Protein AF-A0A0R3CLY3-F1 (afdb_monomer)

Structure (mmCIF, N/CA/C/O backbone):
data_AF-A0A0R3CLY3-F1
#
_entry.id   AF-A0A0R3CLY3-F1
#
loop_
_atom_site.group_PDB
_atom_site.id
_atom_site.type_symbol
_atom_site.label_atom_id
_atom_site.label_alt_id
_atom_site.label_comp_id
_atom_site.label_asym_id
_atom_site.label_entity_id
_atom_site.label_seq_id
_atom_site.pdbx_PDB_ins_code
_atom_site.Cartn_x
_atom_site.Cartn_y
_atom_site.Cartn_z
_atom_site.occupancy
_atom_site.B_iso_or_equiv
_atom_site.auth_seq_id
_atom_site.auth_comp_id
_atom_site.auth_asym_id
_atom_site.auth_atom_id
_atom_site.pdbx_PDB_model_num
ATOM 1 N N . MET A 1 1 ? 16.345 12.827 -12.547 1.00 44.88 1 MET A N 1
ATOM 2 C CA . MET A 1 1 ? 16.648 12.884 -11.103 1.00 44.88 1 MET A CA 1
ATOM 3 C C . MET A 1 1 ? 15.912 11.712 -10.481 1.00 44.88 1 MET A C 1
ATOM 5 O O . MET A 1 1 ? 14.700 11.655 -10.628 1.00 44.88 1 MET A O 1
ATOM 9 N N . GLY A 1 2 ? 16.628 10.719 -9.963 1.00 78.69 2 GLY A N 1
ATOM 10 C CA . GLY A 1 2 ? 16.052 9.437 -9.547 1.00 78.69 2 GLY A CA 1
ATOM 11 C C . GLY A 1 2 ? 17.064 8.303 -9.693 1.00 78.69 2 GLY A C 1
ATOM 12 O O . GLY A 1 2 ? 18.137 8.518 -10.253 1.00 78.69 2 GLY A O 1
ATOM 13 N N . VAL A 1 3 ? 16.707 7.126 -9.181 1.00 88.50 3 VAL A N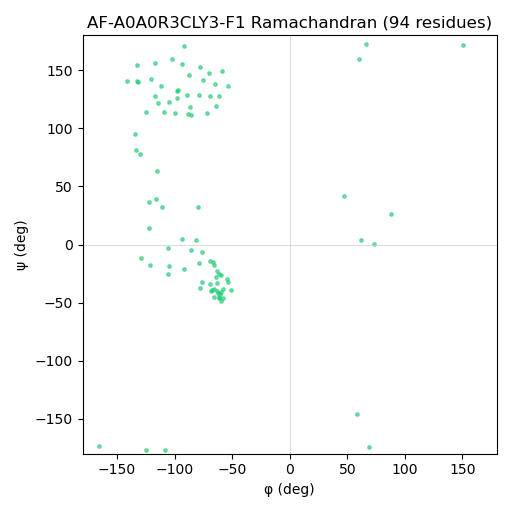 1
ATOM 14 C CA . VAL A 1 3 ? 17.528 5.909 -9.239 1.00 88.50 3 VAL A CA 1
ATOM 15 C C . VAL A 1 3 ? 17.763 5.497 -10.698 1.00 88.50 3 VAL A C 1
ATOM 17 O O . VAL A 1 3 ? 16.814 5.378 -11.474 1.00 88.50 3 VAL A O 1
ATOM 20 N N . THR A 1 4 ? 19.023 5.285 -11.066 1.00 93.50 4 THR A N 1
ATOM 21 C CA . THR A 1 4 ? 19.461 4.856 -12.400 1.00 93.50 4 THR A CA 1
ATOM 22 C C . THR A 1 4 ? 19.572 3.333 -12.504 1.00 93.50 4 THR A C 1
ATOM 24 O O . THR A 1 4 ? 19.478 2.601 -11.515 1.00 93.50 4 THR A O 1
ATOM 27 N N . LYS A 1 5 ? 19.779 2.820 -13.722 1.00 93.25 5 LYS A N 1
ATOM 28 C CA . LYS A 1 5 ? 20.018 1.384 -13.926 1.00 93.25 5 LYS A CA 1
ATOM 29 C C . LYS A 1 5 ? 21.375 0.964 -13.368 1.00 93.25 5 LYS A C 1
ATOM 31 O O . LYS A 1 5 ? 21.496 -0.149 -12.862 1.00 93.25 5 LYS A O 1
ATOM 36 N N . GLU A 1 6 ? 22.358 1.851 -13.440 1.00 95.06 6 GLU A N 1
ATOM 37 C CA . GLU A 1 6 ? 23.687 1.689 -12.862 1.00 95.06 6 GLU A CA 1
ATOM 38 C C . GLU A 1 6 ? 23.592 1.543 -11.338 1.00 95.06 6 GLU A C 1
ATOM 40 O O . GLU A 1 6 ? 24.123 0.572 -10.797 1.00 95.06 6 GLU A O 1
ATOM 45 N N . ASP A 1 7 ? 22.802 2.398 -10.674 1.00 94.62 7 ASP A N 1
ATOM 46 C CA . ASP A 1 7 ? 22.545 2.291 -9.231 1.00 94.62 7 ASP A CA 1
ATOM 47 C C . ASP A 1 7 ? 21.942 0.918 -8.882 1.00 94.62 7 ASP A C 1
ATOM 49 O O . ASP A 1 7 ? 22.380 0.244 -7.952 1.00 94.62 7 ASP A O 1
ATOM 53 N N . ILE A 1 8 ? 20.951 0.451 -9.649 1.00 94.56 8 ILE A N 1
ATOM 54 C CA . ILE A 1 8 ? 20.307 -0.853 -9.415 1.00 94.56 8 ILE A CA 1
ATOM 55 C C . ILE A 1 8 ? 21.291 -2.006 -9.643 1.00 94.56 8 ILE A C 1
ATOM 57 O O . ILE A 1 8 ? 21.255 -3.000 -8.913 1.00 94.56 8 ILE A O 1
ATOM 61 N N . ALA A 1 9 ? 22.166 -1.896 -10.645 1.00 93.69 9 ALA A N 1
ATOM 62 C CA . ALA A 1 9 ? 23.155 -2.918 -10.959 1.00 93.69 9 ALA A CA 1
ATOM 63 C C . ALA A 1 9 ? 24.193 -3.065 -9.836 1.00 93.69 9 ALA A C 1
ATOM 65 O O . ALA A 1 9 ? 24.463 -4.189 -9.407 1.00 93.69 9 ALA A O 1
ATOM 66 N N . GLU A 1 10 ? 24.711 -1.947 -9.322 1.00 94.81 10 GLU A N 1
ATOM 67 C CA . GLU A 1 10 ? 25.662 -1.909 -8.204 1.00 94.81 10 GLU A CA 1
ATOM 68 C C . GLU A 1 10 ? 25.067 -2.530 -6.926 1.00 94.81 10 GLU A C 1
ATOM 70 O O . GLU A 1 10 ? 25.685 -3.353 -6.241 1.00 94.81 10 GLU A O 1
ATOM 75 N N . HIS A 1 11 ? 23.803 -2.215 -6.643 1.00 94.31 11 HIS A N 1
ATOM 76 C CA . HIS A 1 11 ? 23.120 -2.598 -5.407 1.00 94.31 11 HIS A CA 1
ATOM 77 C C . HIS A 1 11 ? 22.324 -3.911 -5.514 1.00 94.31 11 HIS A C 1
ATOM 79 O O . HIS A 1 11 ? 21.659 -4.338 -4.563 1.00 94.31 11 HIS A O 1
ATOM 85 N N . LYS A 1 12 ? 22.415 -4.613 -6.652 1.00 89.69 12 LYS A N 1
ATOM 86 C CA . LYS A 1 12 ? 21.652 -5.840 -6.937 1.00 89.69 12 LYS A CA 1
ATOM 87 C C . LYS A 1 12 ? 21.827 -6.927 -5.872 1.00 89.69 12 LYS A C 1
ATOM 89 O O . LYS A 1 12 ? 20.909 -7.716 -5.641 1.00 89.69 12 LYS A O 1
ATOM 94 N N . HIS A 1 13 ? 22.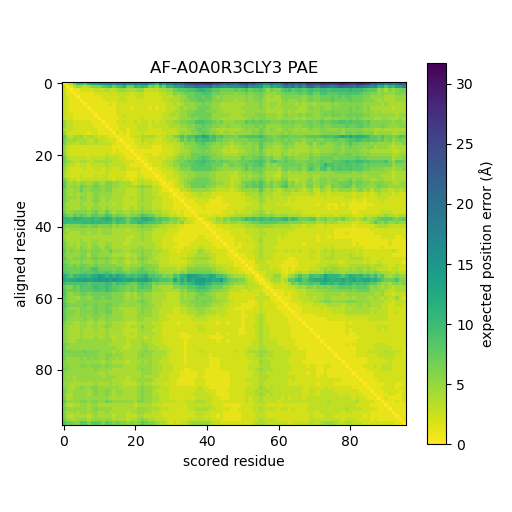991 -6.955 -5.226 1.00 91.81 13 HIS A N 1
ATOM 95 C CA . HIS A 1 13 ? 23.353 -7.952 -4.225 1.00 91.81 13 HIS A CA 1
ATOM 96 C C 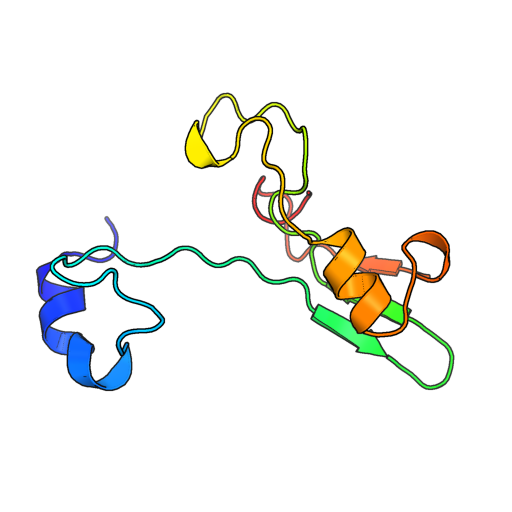. HIS A 1 13 ? 22.453 -7.931 -2.976 1.00 91.81 13 HIS A C 1
ATOM 98 O O . HIS A 1 13 ? 22.173 -9.001 -2.440 1.00 91.81 13 HIS A O 1
ATOM 104 N N . TRP A 1 14 ? 21.947 -6.767 -2.543 1.00 93.69 14 TRP A N 1
ATOM 105 C CA . TRP A 1 14 ? 21.013 -6.667 -1.408 1.00 93.69 14 TRP A CA 1
ATOM 106 C C . TRP A 1 14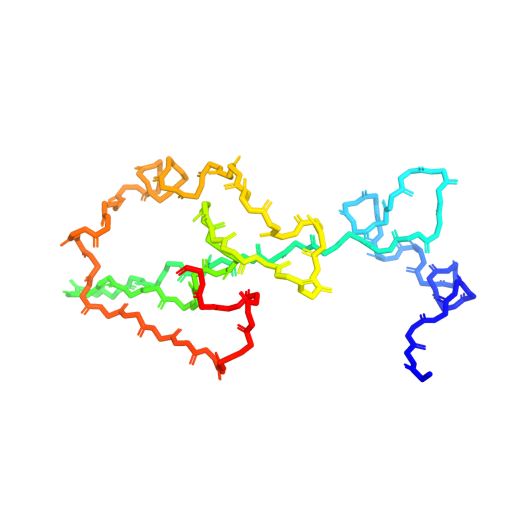 ? 19.568 -6.376 -1.830 1.00 93.69 14 TRP A C 1
ATOM 108 O O . TRP A 1 14 ? 18.645 -6.779 -1.123 1.00 93.69 14 TRP A O 1
ATOM 118 N N . LEU A 1 15 ? 19.340 -5.744 -2.991 1.00 92.75 15 LEU A N 1
ATOM 119 C CA . LEU A 1 15 ? 17.985 -5.530 -3.520 1.00 92.75 15 LEU A CA 1
ATOM 120 C C . LEU A 1 15 ? 17.260 -6.863 -3.755 1.00 92.75 15 LEU A C 1
ATOM 122 O O . LEU A 1 15 ? 16.077 -7.000 -3.437 1.00 92.75 15 LEU A O 1
ATOM 126 N N . GLY A 1 16 ? 17.972 -7.861 -4.284 1.00 88.56 16 GLY A N 1
ATOM 127 C CA . GLY A 1 16 ? 17.455 -9.211 -4.485 1.00 88.56 16 GLY A CA 1
ATOM 128 C C . GLY A 1 16 ? 16.319 -9.326 -5.516 1.00 88.56 16 GLY A C 1
ATOM 129 O O . GLY A 1 16 ? 15.760 -8.356 -6.028 1.00 88.56 16 GLY A O 1
ATOM 130 N N . HIS A 1 17 ? 15.935 -10.568 -5.819 1.00 87.94 17 HIS A N 1
ATOM 131 C CA . HIS A 1 17 ? 14.943 -10.900 -6.857 1.00 87.94 17 HIS A CA 1
ATOM 132 C C . HIS A 1 17 ? 13.508 -10.421 -6.552 1.00 87.94 17 HIS A C 1
ATOM 134 O O . HIS A 1 17 ? 12.634 -10.431 -7.423 1.00 87.94 17 HIS A O 1
ATOM 140 N N . ARG A 1 18 ? 13.231 -10.040 -5.298 1.00 88.38 18 ARG A N 1
ATOM 141 C CA . ARG A 1 18 ? 11.909 -9.560 -4.867 1.00 88.38 18 ARG A CA 1
ATOM 142 C C . ARG A 1 18 ? 11.631 -8.128 -5.314 1.00 88.38 18 ARG A C 1
ATOM 144 O O . ARG A 1 18 ? 10.473 -7.820 -5.618 1.00 88.38 18 ARG A O 1
ATOM 151 N N . ASN A 1 19 ? 12.684 -7.315 -5.385 1.00 91.69 19 ASN A N 1
ATOM 152 C CA . ASN A 1 19 ? 12.607 -5.880 -5.639 1.00 91.69 19 ASN A CA 1
ATOM 153 C C . ASN A 1 19 ? 13.035 -5.500 -7.061 1.00 91.69 19 ASN A C 1
ATOM 155 O O . ASN A 1 19 ? 12.651 -4.436 -7.524 1.00 91.69 19 ASN A O 1
ATOM 159 N N . VAL A 1 20 ? 13.763 -6.370 -7.773 1.00 93.19 20 VAL A N 1
ATOM 160 C CA . VAL A 1 20 ? 14.159 -6.158 -9.177 1.00 93.19 20 VAL A CA 1
ATOM 161 C C . VAL A 1 20 ? 13.447 -7.160 -10.086 1.00 93.19 20 VAL A C 1
ATOM 163 O O . VAL A 1 20 ? 13.329 -8.344 -9.761 1.00 93.19 20 VAL A O 1
ATOM 166 N N . GLU A 1 21 ? 12.935 -6.704 -11.226 1.00 90.19 21 GLU A N 1
ATOM 167 C CA . GLU A 1 21 ? 12.313 -7.577 -12.223 1.00 90.19 21 GLU A CA 1
ATOM 168 C C . GLU A 1 21 ? 13.336 -8.489 -12.931 1.00 90.19 21 GLU A C 1
ATOM 170 O O . GLU A 1 21 ? 14.353 -7.996 -13.426 1.00 90.19 21 GLU A O 1
ATOM 175 N N . PRO A 1 22 ? 13.107 -9.824 -12.970 1.00 88.81 22 PRO A N 1
ATOM 176 C CA . PRO A 1 22 ? 14.045 -10.770 -13.569 1.00 88.81 22 PRO A CA 1
ATOM 177 C C . PRO A 1 22 ? 14.416 -10.414 -15.009 1.00 88.81 22 PRO A C 1
ATOM 179 O O . PRO A 1 22 ? 13.556 -10.074 -15.810 1.00 88.81 22 PRO A O 1
ATOM 182 N N . GLY A 1 23 ? 15.705 -10.508 -15.339 1.00 89.06 23 GLY A N 1
ATOM 183 C CA . GLY A 1 23 ? 16.208 -10.177 -16.678 1.00 89.06 23 GLY A CA 1
ATOM 184 C C . GLY A 1 23 ? 16.244 -8.678 -16.995 1.00 89.06 23 GLY A C 1
ATOM 185 O O . GLY A 1 23 ? 16.678 -8.306 -18.080 1.00 89.06 23 GLY A O 1
ATOM 186 N N . THR A 1 24 ? 15.845 -7.817 -16.055 1.00 90.31 24 THR A N 1
ATOM 187 C CA . THR A 1 24 ? 15.843 -6.360 -16.223 1.00 90.31 24 THR A CA 1
ATOM 188 C C . THR A 1 24 ? 16.645 -5.667 -15.114 1.00 90.31 24 THR A C 1
ATOM 190 O O . THR A 1 24 ? 17.234 -6.312 -14.241 1.00 90.31 24 THR A O 1
ATOM 193 N N . LEU A 1 25 ? 16.646 -4.333 -15.155 1.00 91.75 25 LEU A N 1
ATOM 194 C CA . LEU A 1 25 ? 17.096 -3.449 -14.079 1.00 91.75 25 LEU A CA 1
ATOM 195 C C . LEU A 1 25 ? 15.958 -2.501 -13.669 1.00 91.75 25 LEU A C 1
ATOM 197 O O . LEU A 1 25 ? 16.194 -1.331 -13.400 1.00 91.75 25 LEU A O 1
ATOM 201 N N . ASN A 1 26 ? 14.718 -2.994 -13.675 1.00 90.06 26 ASN A N 1
ATOM 202 C CA . ASN A 1 26 ? 13.553 -2.236 -13.229 1.00 90.06 26 ASN A CA 1
ATOM 203 C C . ASN A 1 26 ? 13.220 -2.602 -11.778 1.00 90.06 26 ASN A C 1
ATOM 205 O O . ASN A 1 26 ? 13.164 -3.786 -11.426 1.00 90.06 26 ASN A O 1
ATOM 209 N N . LEU A 1 27 ? 12.980 -1.589 -10.943 1.00 90.69 27 LEU A N 1
ATOM 210 C CA . LEU A 1 27 ? 12.458 -1.787 -9.592 1.00 90.69 27 LEU A CA 1
ATOM 211 C C . LEU A 1 27 ? 10.967 -2.116 -9.641 1.00 90.69 27 LEU A C 1
ATOM 213 O O . LEU A 1 27 ? 10.209 -1.540 -10.417 1.00 90.69 27 LEU A O 1
ATOM 217 N N . LYS A 1 28 ? 10.538 -3.022 -8.766 1.00 87.62 28 LYS A N 1
ATOM 218 C CA . LYS A 1 28 ? 9.125 -3.335 -8.565 1.00 87.62 28 LYS A CA 1
ATOM 219 C C . LYS A 1 28 ? 8.548 -2.403 -7.508 1.00 87.62 28 LYS A C 1
ATOM 221 O O . LYS A 1 28 ? 8.871 -2.547 -6.330 1.00 87.62 28 LYS A O 1
ATOM 226 N N . GLY A 1 29 ? 7.651 -1.510 -7.918 1.00 82.62 29 GLY A N 1
ATOM 227 C CA . GLY A 1 29 ? 6.782 -0.790 -6.992 1.00 82.62 29 GLY A CA 1
ATOM 228 C C . GLY A 1 29 ? 5.849 -1.778 -6.293 1.00 82.62 29 GLY A C 1
ATOM 229 O O . GLY A 1 29 ? 5.099 -2.501 -6.946 1.00 82.62 29 GLY A O 1
ATOM 230 N N . ARG A 1 30 ? 5.937 -1.862 -4.966 1.00 80.88 30 ARG A N 1
ATOM 231 C CA . ARG A 1 30 ? 5.056 -2.700 -4.146 1.00 80.88 30 ARG A CA 1
ATOM 232 C C . ARG A 1 30 ? 4.571 -1.883 -2.954 1.00 80.88 30 ARG A C 1
ATOM 234 O O . ARG A 1 30 ? 5.170 -1.975 -1.881 1.00 80.88 30 ARG A O 1
ATOM 241 N N . PRO A 1 31 ? 3.541 -1.053 -3.139 1.00 86.88 31 PRO A N 1
ATOM 242 C CA . PRO A 1 31 ? 2.902 -0.404 -2.014 1.00 86.88 31 PRO A CA 1
ATOM 243 C C . PRO A 1 31 ? 2.246 -1.475 -1.139 1.00 86.88 31 PRO A C 1
ATOM 245 O O . PRO A 1 31 ? 1.681 -2.453 -1.634 1.00 86.88 31 PRO A O 1
ATOM 248 N N . HIS A 1 32 ? 2.386 -1.313 0.172 1.00 90.50 32 HIS A N 1
ATOM 249 C CA . HIS A 1 32 ? 1.788 -2.190 1.169 1.00 90.50 32 HIS A CA 1
ATOM 250 C C . HIS A 1 32 ? 1.099 -1.327 2.219 1.00 90.50 32 HIS A C 1
ATOM 252 O O . HIS A 1 32 ? 1.657 -0.317 2.642 1.00 90.50 32 HIS A O 1
ATOM 258 N N . ALA A 1 33 ? -0.075 -1.761 2.664 1.00 94.12 33 ALA A N 1
ATOM 259 C CA . ALA A 1 33 ? -0.711 -1.214 3.849 1.00 94.12 33 ALA A CA 1
ATOM 260 C C . ALA A 1 33 ? -0.215 -1.970 5.080 1.00 94.12 33 ALA A C 1
ATOM 262 O O . ALA A 1 33 ? 0.025 -3.183 5.030 1.00 94.12 33 ALA A O 1
ATOM 263 N N . CYS A 1 34 ? -0.096 -1.265 6.200 1.00 96.19 34 CYS A N 1
ATOM 264 C CA . CYS A 1 34 ? 0.213 -1.882 7.482 1.00 96.19 34 CYS A CA 1
ATOM 265 C C . CYS A 1 34 ? -1.047 -1.939 8.345 1.00 96.19 34 CYS A C 1
ATOM 267 O O . CYS A 1 34 ? -1.649 -0.909 8.641 1.00 96.19 34 CYS A O 1
ATOM 269 N N . LEU A 1 35 ? -1.427 -3.141 8.776 1.00 97.44 35 LEU A N 1
ATOM 270 C CA . LEU A 1 35 ? -2.456 -3.323 9.793 1.00 97.44 35 LEU A CA 1
ATOM 271 C C . LEU A 1 35 ? -1.816 -3.233 11.179 1.00 97.44 35 LEU A C 1
ATOM 273 O O . LEU A 1 35 ? -1.074 -4.124 11.595 1.00 97.44 35 LEU A O 1
ATOM 277 N N . ILE A 1 36 ? -2.148 -2.173 11.904 1.00 97.38 36 ILE A N 1
ATOM 278 C CA . ILE A 1 36 ? -1.696 -1.922 13.267 1.00 97.38 36 ILE A CA 1
ATOM 279 C C . ILE A 1 36 ? -2.793 -2.377 14.223 1.00 97.38 36 ILE A C 1
ATOM 281 O O . ILE A 1 36 ? -3.948 -1.966 14.114 1.00 97.38 36 ILE A O 1
ATOM 285 N N . ARG A 1 37 ? -2.422 -3.232 15.175 1.00 97.12 37 ARG A N 1
ATOM 286 C CA . ARG A 1 37 ? -3.321 -3.727 16.218 1.00 97.12 37 ARG A CA 1
ATOM 287 C C . ARG A 1 37 ? -2.834 -3.2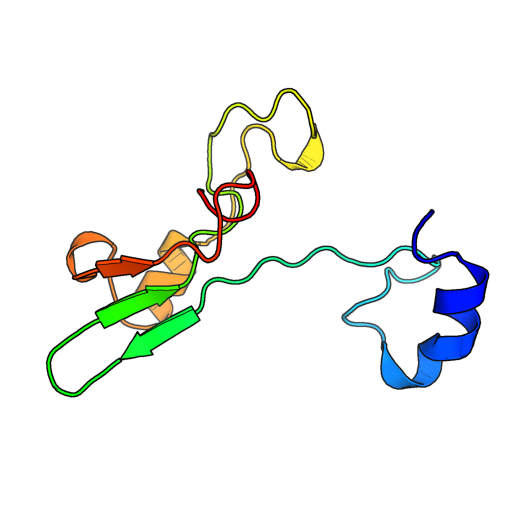80 17.579 1.00 97.12 37 ARG A C 1
ATOM 289 O O . ARG A 1 37 ? -1.687 -3.533 17.941 1.00 97.12 37 ARG A O 1
ATOM 296 N N . THR A 1 38 ? -3.731 -2.666 18.331 1.00 95.31 38 THR A N 1
ATOM 297 C CA . THR A 1 38 ? -3.545 -2.413 19.758 1.00 95.31 38 THR A CA 1
ATOM 298 C C . THR A 1 38 ? -4.475 -3.329 20.557 1.00 95.31 38 THR A C 1
ATOM 300 O O . THR A 1 38 ? -5.175 -4.167 19.987 1.00 95.31 38 THR A O 1
ATOM 303 N N . GLY A 1 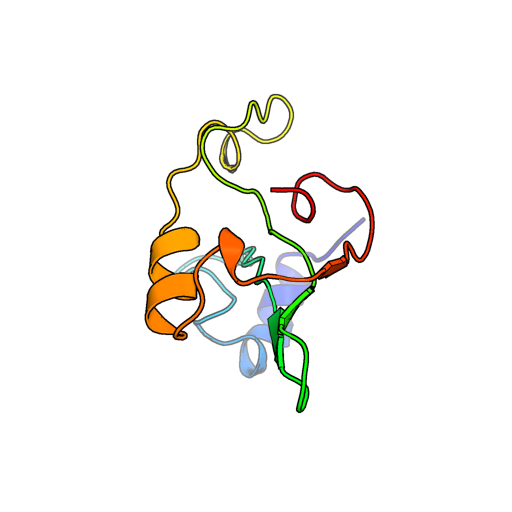39 ? -4.496 -3.187 21.884 1.00 93.44 39 GLY A N 1
ATOM 304 C CA . GLY A 1 39 ? -5.437 -3.936 22.721 1.00 93.44 39 GLY A CA 1
ATOM 305 C C . GLY A 1 39 ? -6.909 -3.636 22.410 1.00 93.44 39 GLY A C 1
ATOM 306 O O . GLY A 1 39 ? -7.758 -4.486 22.661 1.00 93.44 39 GLY A O 1
ATOM 307 N N . THR A 1 40 ? -7.216 -2.458 21.856 1.00 95.12 40 THR A N 1
ATOM 308 C CA . THR A 1 40 ? -8.598 -1.996 21.647 1.00 95.12 40 THR A CA 1
ATOM 309 C C . THR A 1 40 ? -8.897 -1.518 20.233 1.00 95.12 40 THR A C 1
ATOM 311 O O . THR A 1 40 ? -10.067 -1.324 19.928 1.00 95.12 40 THR A O 1
ATOM 314 N N . THR A 1 41 ? -7.887 -1.324 19.379 1.00 97.56 41 THR A N 1
ATOM 315 C CA . THR A 1 41 ? -8.077 -0.727 18.050 1.00 97.56 41 THR A CA 1
ATOM 316 C C . THR A 1 41 ? -7.382 -1.491 16.932 1.00 97.56 41 THR A C 1
ATOM 318 O O . THR A 1 41 ? -6.363 -2.167 17.127 1.00 97.56 41 THR A O 1
ATOM 321 N N . ARG A 1 42 ? -7.935 -1.340 15.730 1.00 98.06 42 ARG A N 1
ATOM 322 C CA . ARG A 1 42 ? -7.417 -1.828 14.454 1.00 98.06 42 ARG A CA 1
ATOM 323 C C . ARG A 1 42 ? -7.312 -0.642 13.509 1.00 98.06 42 ARG A C 1
ATOM 325 O O . ARG A 1 42 ? -8.316 -0.052 13.121 1.00 98.06 42 ARG A O 1
ATOM 332 N N . SER A 1 43 ? -6.092 -0.294 13.134 1.00 97.88 43 SER A N 1
ATOM 333 C CA . SER A 1 43 ? -5.833 0.824 12.231 1.00 97.88 43 SER A CA 1
ATOM 334 C C . SER A 1 43 ? -5.103 0.362 10.984 1.00 97.88 43 SER A C 1
ATOM 336 O O . SER A 1 43 ? -4.225 -0.496 11.062 1.00 97.88 43 SER A O 1
ATOM 338 N N . LEU A 1 44 ? -5.440 0.951 9.842 1.00 98.00 44 LEU A N 1
ATOM 339 C CA . LEU A 1 44 ? -4.649 0.821 8.623 1.00 98.00 44 LEU A CA 1
ATOM 340 C C . LEU A 1 44 ? -3.751 2.043 8.471 1.00 98.00 44 LEU A C 1
ATOM 342 O O . LEU A 1 44 ? -4.210 3.175 8.614 1.00 98.00 44 LEU A O 1
ATOM 346 N N . PHE A 1 45 ? -2.476 1.804 8.190 1.00 97.38 45 PHE A N 1
ATOM 347 C CA . PHE A 1 45 ? -1.554 2.824 7.713 1.00 97.38 45 PHE A CA 1
ATOM 348 C C . PHE A 1 45 ? -1.423 2.676 6.196 1.00 97.38 45 PHE A C 1
ATOM 350 O O . PHE A 1 45 ? -0.899 1.659 5.730 1.00 97.38 45 PHE A O 1
ATOM 357 N N . ASP A 1 46 ? -1.925 3.680 5.477 1.00 96.75 46 ASP A N 1
ATOM 358 C CA . ASP A 1 46 ? -2.178 3.723 4.033 1.00 96.75 46 ASP A CA 1
ATOM 359 C C . ASP A 1 46 ? -3.165 2.658 3.510 1.00 96.75 46 ASP A C 1
ATOM 361 O O . ASP A 1 46 ? -3.416 1.626 4.137 1.00 96.75 46 ASP A O 1
ATOM 365 N N . THR A 1 47 ? -3.735 2.909 2.326 1.00 94.94 47 THR A N 1
ATOM 366 C CA . THR A 1 47 ? -4.611 1.967 1.592 1.00 94.94 47 THR A CA 1
ATOM 367 C C . THR A 1 47 ? -4.092 1.629 0.192 1.00 94.94 47 THR A C 1
ATOM 369 O O . THR A 1 47 ? -4.784 1.009 -0.617 1.00 94.94 47 THR A O 1
ATOM 372 N N . CYS A 1 48 ? -2.826 1.960 -0.072 1.00 94.06 48 CYS A N 1
ATOM 373 C CA . CYS A 1 48 ? -2.148 1.723 -1.346 1.00 94.06 48 CYS A CA 1
ATOM 374 C C . CYS A 1 48 ? -2.875 2.402 -2.524 1.00 94.06 48 CYS A C 1
ATOM 376 O O . CYS A 1 48 ? -3.444 3.473 -2.357 1.00 94.06 48 CYS A O 1
ATOM 378 N N . ASN A 1 49 ? -2.856 1.796 -3.714 1.00 92.94 49 ASN A N 1
ATOM 379 C CA . ASN A 1 49 ? -3.509 2.316 -4.923 1.00 92.94 49 ASN A CA 1
ATOM 380 C C . ASN A 1 49 ? -5.023 2.073 -4.976 1.00 92.94 49 ASN A C 1
ATOM 382 O O . ASN A 1 49 ? -5.712 2.687 -5.789 1.00 92.94 49 ASN A O 1
ATOM 386 N N . GLY A 1 50 ? -5.538 1.163 -4.144 1.00 92.12 50 GLY A N 1
ATOM 387 C CA . GLY A 1 50 ? -6.936 0.742 -4.190 1.00 92.12 50 GLY A CA 1
ATOM 388 C C . GLY A 1 50 ? -7.288 -0.065 -5.439 1.00 92.12 50 GLY A C 1
ATOM 389 O O . GLY A 1 50 ? -6.429 -0.422 -6.246 1.00 92.12 50 GLY A O 1
ATOM 390 N N . ASN A 1 51 ? -8.577 -0.368 -5.579 1.00 93.56 51 ASN A N 1
ATOM 391 C CA . ASN A 1 51 ? -9.136 -1.044 -6.747 1.00 93.56 51 ASN A CA 1
ATOM 392 C C . ASN A 1 51 ? -10.132 -0.129 -7.464 1.00 93.56 51 ASN A C 1
ATOM 394 O O . ASN A 1 51 ? -10.708 0.767 -6.853 1.00 93.56 51 ASN A O 1
ATOM 398 N N . ASP A 1 52 ? -10.344 -0.376 -8.758 1.00 93.25 52 ASP A N 1
ATOM 399 C CA . ASP A 1 52 ? -11.379 0.265 -9.588 1.00 93.25 52 ASP A CA 1
ATOM 400 C C . ASP A 1 52 ? -11.269 1.793 -9.755 1.00 93.25 52 ASP A C 1
ATOM 402 O O . ASP A 1 52 ? -12.110 2.392 -10.425 1.00 93.25 52 ASP A O 1
ATOM 406 N N . LYS A 1 53 ? -10.220 2.425 -9.217 1.00 90.56 53 LYS A N 1
ATOM 407 C CA . LYS A 1 53 ? -9.999 3.870 -9.314 1.00 90.56 53 LYS A CA 1
ATOM 408 C C . LYS A 1 53 ? -9.633 4.315 -10.730 1.00 90.56 53 LYS A C 1
ATOM 410 O O . LYS A 1 53 ? -8.921 3.636 -11.473 1.00 90.56 53 LYS A O 1
ATOM 415 N N . GLU A 1 54 ? -10.053 5.529 -11.056 1.00 89.31 54 GLU A N 1
ATOM 416 C CA . GLU A 1 54 ? -9.546 6.274 -12.202 1.00 89.31 54 GLU A CA 1
ATOM 417 C C . GLU A 1 54 ? -8.110 6.733 -11.911 1.00 89.31 54 GLU A C 1
ATOM 419 O O . GLU A 1 54 ? -7.880 7.553 -11.021 1.00 89.31 54 GLU A O 1
ATOM 424 N N . GLY A 1 55 ? -7.136 6.198 -12.651 1.00 81.69 55 GLY A N 1
ATOM 425 C CA . GLY A 1 55 ? -5.714 6.523 -12.521 1.00 81.69 55 GLY A CA 1
ATOM 426 C C . GLY A 1 55 ? -5.179 7.194 -13.786 1.00 81.69 55 GLY A C 1
ATOM 427 O O . GLY A 1 55 ? -4.311 6.622 -14.438 1.00 81.69 55 GLY A O 1
ATOM 428 N N . PRO A 1 56 ? -5.671 8.385 -14.178 1.00 70.44 56 PRO A N 1
ATOM 429 C CA . PRO A 1 56 ? -5.405 8.953 -15.504 1.00 70.44 56 PRO A CA 1
ATOM 430 C C . PRO A 1 56 ? -3.922 9.257 -15.764 1.00 70.44 56 PRO A C 1
ATOM 432 O O . PRO A 1 56 ? -3.504 9.340 -16.915 1.00 70.44 56 PRO A O 1
ATOM 435 N N . TYR A 1 57 ? -3.127 9.427 -14.704 1.00 82.44 57 TYR A N 1
ATOM 436 C CA . TYR A 1 57 ? -1.705 9.764 -14.794 1.00 82.44 57 TYR A CA 1
ATOM 437 C C . TYR A 1 57 ? -0.777 8.542 -14.811 1.00 82.44 57 TYR A C 1
ATOM 439 O O . TYR A 1 57 ? 0.352 8.661 -15.278 1.00 82.44 57 TYR A O 1
ATOM 447 N N . TYR A 1 58 ? -1.245 7.387 -14.330 1.00 82.94 58 TYR A N 1
ATOM 448 C CA . TYR A 1 58 ? -0.469 6.149 -14.244 1.00 82.94 58 TYR A CA 1
ATOM 449 C C . TYR A 1 58 ? -1.333 4.993 -14.758 1.00 82.94 58 TYR A C 1
ATOM 451 O O . TYR A 1 58 ? -2.146 4.461 -13.996 1.00 82.94 58 TYR A O 1
ATOM 459 N N . PRO A 1 59 ? -1.204 4.613 -16.044 1.00 87.12 59 PRO A N 1
ATOM 460 C CA . PRO A 1 59 ? -2.007 3.552 -16.653 1.00 87.12 59 PRO A CA 1
ATOM 461 C C . PRO A 1 59 ? -1.967 2.227 -15.883 1.00 87.12 59 PRO A C 1
ATOM 463 O O . PRO A 1 59 ? -2.960 1.509 -15.838 1.00 87.12 59 PRO A O 1
ATOM 466 N N . GLU A 1 60 ? -0.844 1.917 -15.236 1.00 86.19 60 GLU A N 1
ATOM 467 C CA . GLU A 1 60 ? -0.671 0.739 -14.384 1.00 86.19 60 GLU A CA 1
ATOM 468 C C . GLU A 1 60 ? -1.532 0.752 -13.109 1.00 86.19 60 GLU A C 1
ATOM 470 O O . GLU A 1 60 ? -1.721 -0.298 -12.492 1.00 86.19 60 GLU A O 1
ATOM 475 N N . TRP A 1 61 ? -2.043 1.919 -12.705 1.00 89.44 61 TRP A N 1
ATOM 476 C CA . TRP A 1 61 ? -2.878 2.110 -11.513 1.00 89.44 61 TRP A CA 1
ATOM 477 C C . TRP A 1 61 ? -4.358 2.325 -11.835 1.00 89.44 61 TRP A C 1
ATOM 479 O O . TRP A 1 61 ? -5.186 2.421 -10.931 1.00 89.44 61 TRP A O 1
ATOM 489 N N . HIS A 1 62 ? -4.713 2.385 -13.114 1.00 90.56 62 HIS A N 1
ATOM 490 C CA . HIS A 1 62 ? -6.089 2.556 -13.552 1.00 90.56 62 HIS A CA 1
ATOM 491 C C . HIS A 1 62 ? -6.862 1.233 -13.463 1.00 90.56 62 HIS A C 1
ATOM 493 O O . HIS A 1 62 ? -6.409 0.201 -13.956 1.00 90.56 62 HIS A O 1
ATOM 499 N N . HIS A 1 63 ? -8.030 1.265 -12.812 1.00 93.06 63 HIS A N 1
ATOM 500 C CA . HIS A 1 63 ? -8.922 0.118 -12.610 1.00 93.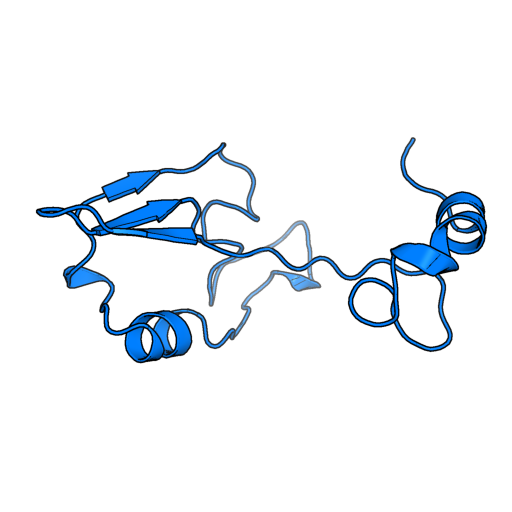06 63 HIS A CA 1
ATOM 501 C C . HIS A 1 63 ? -8.218 -1.159 -12.126 1.00 93.06 63 HIS A C 1
ATOM 503 O O . HIS A 1 63 ? -8.510 -2.271 -12.577 1.00 93.06 63 HIS A O 1
ATOM 509 N N . MET A 1 64 ? -7.280 -1.013 -11.186 1.00 92.44 64 MET A N 1
ATOM 510 C CA . MET A 1 64 ? -6.598 -2.163 -10.602 1.00 92.44 64 MET A CA 1
ATOM 511 C C . MET A 1 64 ? -7.586 -3.131 -9.938 1.00 92.44 64 MET A C 1
ATOM 513 O O . MET A 1 64 ? -8.622 -2.742 -9.397 1.00 92.44 64 MET A O 1
ATOM 517 N N . ARG A 1 65 ? -7.220 -4.416 -9.953 1.00 93.94 65 ARG A N 1
ATOM 518 C CA . ARG A 1 65 ? -7.934 -5.508 -9.278 1.00 93.94 65 ARG A CA 1
ATOM 519 C C . ARG A 1 65 ? -6.936 -6.312 -8.454 1.00 93.94 65 ARG A C 1
ATOM 521 O O . ARG A 1 65 ? -6.434 -7.352 -8.873 1.00 93.94 65 ARG A O 1
ATOM 528 N N . THR A 1 66 ? -6.583 -5.766 -7.300 1.00 93.00 66 THR A N 1
ATOM 529 C CA . THR A 1 66 ? -5.665 -6.377 -6.336 1.00 93.00 66 THR A CA 1
ATOM 530 C C . THR A 1 66 ? -6.435 -7.171 -5.277 1.00 93.00 66 THR A C 1
ATOM 532 O O . THR A 1 66 ? -7.586 -6.835 -4.990 1.00 93.00 66 THR A O 1
ATOM 535 N N . PRO A 1 67 ? -5.813 -8.178 -4.636 1.00 95.31 67 PRO A N 1
ATOM 536 C CA . PRO A 1 67 ? -6.446 -8.956 -3.573 1.00 95.31 67 PRO A CA 1
ATOM 537 C C . PRO A 1 67 ? -6.429 -8.230 -2.210 1.00 95.31 67 PRO A C 1
ATOM 539 O O . PRO A 1 67 ? -6.223 -8.861 -1.174 1.00 95.31 67 PRO A O 1
ATOM 542 N N . PHE A 1 68 ? -6.503 -6.893 -2.182 1.00 94.88 68 PHE A N 1
ATOM 543 C CA . PHE A 1 68 ? -6.290 -6.104 -0.962 1.00 94.88 68 PHE A CA 1
ATOM 544 C C . PHE A 1 68 ? -7.292 -6.465 0.142 1.00 94.88 68 PHE A C 1
ATOM 546 O O . PHE A 1 68 ? -6.896 -6.750 1.274 1.00 94.88 68 PHE A O 1
ATOM 553 N N . ILE A 1 69 ? -8.581 -6.518 -0.201 1.00 95.44 69 ILE A N 1
ATOM 554 C CA . ILE A 1 69 ? -9.662 -6.836 0.741 1.00 95.44 69 ILE A CA 1
ATOM 555 C C . ILE A 1 69 ? -9.571 -8.297 1.189 1.00 95.44 69 ILE A C 1
ATOM 557 O O . ILE A 1 69 ? -9.715 -8.594 2.374 1.00 95.44 69 ILE A O 1
ATOM 561 N N . GLU A 1 70 ? -9.255 -9.213 0.274 1.00 97.06 70 GLU A N 1
ATOM 562 C CA . GLU A 1 70 ? -9.033 -10.622 0.584 1.00 97.06 70 GLU A CA 1
ATOM 563 C C . GLU A 1 70 ? -7.832 -10.805 1.519 1.00 97.06 70 GLU A C 1
ATOM 565 O O . GLU A 1 70 ? -7.889 -11.603 2.451 1.00 97.06 70 GLU A O 1
ATOM 570 N N . ASN A 1 71 ? -6.747 -10.055 1.319 1.00 96.50 71 ASN A N 1
ATOM 571 C CA . ASN A 1 71 ? -5.574 -10.092 2.188 1.00 96.50 71 ASN A CA 1
ATOM 572 C C . ASN A 1 71 ? -5.876 -9.529 3.580 1.00 96.50 71 ASN A C 1
ATOM 574 O O . ASN A 1 71 ? -5.418 -10.104 4.569 1.00 96.50 71 ASN A O 1
ATOM 578 N N . LEU A 1 72 ? -6.674 -8.462 3.673 1.00 96.81 72 LEU A N 1
ATOM 579 C CA . LEU A 1 72 ? -7.138 -7.930 4.954 1.00 96.81 72 LEU A CA 1
ATOM 580 C C . LEU A 1 72 ? -7.985 -8.975 5.703 1.00 96.81 72 LEU A C 1
ATOM 582 O O . LEU A 1 72 ? -7.720 -9.267 6.873 1.00 96.81 72 LEU A O 1
ATOM 586 N N . ALA A 1 73 ? -8.904 -9.640 4.995 1.00 97.69 73 ALA A N 1
ATOM 587 C CA . ALA A 1 73 ? -9.717 -10.723 5.543 1.00 97.69 73 ALA A CA 1
ATOM 588 C C . ALA A 1 73 ? -8.866 -11.924 5.990 1.00 97.69 73 ALA A C 1
ATOM 590 O O . ALA A 1 73 ? -9.081 -12.461 7.076 1.00 97.69 73 ALA A O 1
ATOM 591 N N . ARG A 1 74 ? -7.845 -12.315 5.213 1.00 98.00 74 ARG A N 1
ATOM 592 C CA . ARG A 1 74 ? -6.874 -13.360 5.600 1.00 98.00 74 ARG A CA 1
ATOM 593 C C . ARG A 1 74 ? -6.048 -12.969 6.821 1.00 98.00 74 ARG A C 1
ATOM 595 O O . ARG A 1 74 ? -5.635 -13.847 7.573 1.00 98.00 74 ARG A O 1
ATOM 602 N N . ALA A 1 75 ? -5.833 -11.674 7.037 1.00 96.62 75 ALA A N 1
ATOM 603 C CA . ALA A 1 75 ? -5.231 -11.163 8.258 1.00 96.62 75 ALA A CA 1
ATOM 604 C C . ALA A 1 75 ? -6.212 -11.150 9.443 1.00 96.62 75 ALA A C 1
ATOM 606 O O . ALA A 1 75 ? -5.768 -10.880 10.556 1.00 96.62 75 ALA A O 1
ATOM 607 N N . GLY A 1 76 ? -7.501 -11.451 9.245 1.00 96.50 76 GLY A N 1
ATOM 608 C CA . GLY A 1 76 ? -8.531 -11.535 10.285 1.00 96.50 76 GLY A CA 1
ATOM 609 C C . GLY A 1 76 ? -9.236 -10.212 10.592 1.00 96.50 76 GLY A C 1
ATOM 610 O O . GLY A 1 76 ? -9.661 -10.012 11.727 1.00 96.50 76 GLY A O 1
ATOM 611 N N . VAL A 1 77 ? -9.288 -9.284 9.633 1.00 97.19 77 VAL A N 1
ATOM 612 C CA . VAL A 1 77 ? -9.985 -7.987 9.737 1.00 97.19 77 VAL A CA 1
ATOM 613 C C . VAL A 1 77 ? -10.818 -7.775 8.478 1.00 97.19 77 VAL A C 1
ATOM 615 O O . VAL A 1 77 ? -10.377 -8.107 7.382 1.00 97.19 77 VAL A O 1
ATOM 618 N N . ARG A 1 78 ? -12.023 -7.231 8.613 1.00 97.69 78 ARG A N 1
ATOM 619 C CA . ARG A 1 78 ? -12.814 -6.715 7.490 1.00 97.69 78 ARG A CA 1
ATOM 620 C C . ARG A 1 78 ? -12.718 -5.183 7.464 1.00 97.69 78 ARG A C 1
ATOM 622 O O . ARG A 1 78 ? -12.383 -4.597 8.492 1.00 97.69 78 ARG A O 1
ATOM 629 N N . PRO A 1 79 ? -12.989 -4.506 6.335 1.00 96.94 79 PRO A N 1
ATOM 630 C CA . PRO A 1 79 ? -12.958 -3.041 6.280 1.00 96.94 79 PRO A CA 1
ATOM 631 C C . PRO A 1 79 ? -13.787 -2.354 7.378 1.00 96.94 79 PRO A C 1
ATOM 633 O O . PRO A 1 79 ? -13.336 -1.385 7.972 1.00 96.94 79 PRO A O 1
ATOM 636 N N . GLU A 1 80 ? -14.961 -2.891 7.700 1.00 98.00 80 GLU A N 1
ATOM 637 C CA . GLU A 1 80 ? -15.848 -2.405 8.765 1.00 98.00 80 GLU A CA 1
ATOM 638 C C . GLU A 1 80 ? -15.319 -2.627 10.191 1.00 98.00 80 GLU A C 1
ATOM 640 O O . GLU A 1 80 ? -15.838 -2.027 11.127 1.00 98.00 80 GLU A O 1
ATOM 645 N N . ASP A 1 81 ? -14.299 -3.471 10.370 1.00 97.56 81 ASP A N 1
ATOM 646 C CA . ASP A 1 81 ? -13.621 -3.671 11.654 1.00 97.56 81 ASP A CA 1
ATOM 647 C C . ASP A 1 81 ? -12.496 -2.643 11.886 1.00 97.56 81 ASP A C 1
ATOM 649 O O . ASP A 1 81 ? -11.842 -2.697 12.931 1.00 97.56 81 ASP A O 1
ATOM 653 N N . VAL A 1 82 ? -12.194 -1.786 10.901 1.00 98.06 82 VAL A N 1
ATOM 654 C CA . VAL A 1 82 ? -11.112 -0.794 10.966 1.00 98.06 82 VAL A CA 1
ATOM 655 C C . VAL A 1 82 ? -11.629 0.484 11.618 1.00 98.06 82 VAL A C 1
ATOM 657 O O . VAL A 1 82 ? -12.498 1.161 11.077 1.00 98.06 82 VAL A O 1
ATOM 660 N N . ASP A 1 83 ? -11.044 0.848 12.758 1.00 98.19 83 ASP A N 1
ATOM 661 C CA . ASP A 1 83 ? -11.433 2.041 13.515 1.00 98.19 83 ASP A CA 1
ATOM 662 C C . ASP A 1 83 ? -10.870 3.324 12.890 1.00 98.19 83 ASP A C 1
ATOM 664 O O . ASP A 1 83 ? -11.513 4.373 12.891 1.00 98.19 83 ASP A O 1
ATOM 668 N N . PHE A 1 84 ? -9.642 3.245 12.368 1.00 97.69 84 PHE A N 1
ATOM 669 C CA . PHE A 1 84 ? -8.924 4.394 11.819 1.00 97.69 84 PHE A CA 1
ATOM 670 C C . PHE A 1 84 ? -8.143 4.021 10.562 1.00 97.69 84 PHE A C 1
ATOM 672 O O . PHE A 1 84 ? -7.478 2.985 10.512 1.00 97.69 84 PH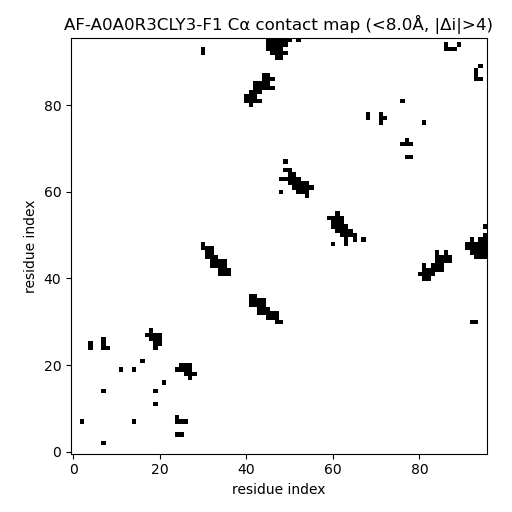E A O 1
ATOM 679 N N . VAL A 1 85 ? -8.142 4.929 9.589 1.00 97.62 85 VAL A N 1
ATOM 680 C CA . VAL A 1 85 ? -7.226 4.906 8.447 1.00 97.62 85 VAL A CA 1
ATOM 681 C C . VAL A 1 85 ? -6.318 6.123 8.555 1.00 97.62 85 VAL A C 1
ATOM 683 O O . VAL A 1 85 ? -6.791 7.257 8.617 1.00 97.62 85 VAL A O 1
ATOM 686 N N . MET A 1 86 ? -5.013 5.885 8.615 1.00 96.50 86 MET A N 1
ATOM 687 C CA . MET A 1 86 ? -3.988 6.920 8.651 1.00 96.50 86 MET A CA 1
ATOM 688 C C . MET A 1 86 ? -3.246 6.916 7.325 1.00 96.50 86 MET A C 1
ATOM 690 O O . MET A 1 86 ? -2.541 5.958 7.026 1.00 96.50 86 MET A O 1
ATOM 694 N N . CYS A 1 87 ? -3.381 7.986 6.550 1.00 96.06 87 CYS A N 1
ATOM 695 C CA . CYS A 1 87 ? -2.586 8.167 5.343 1.00 96.06 87 CYS A CA 1
ATOM 696 C C . CYS A 1 87 ? -1.295 8.902 5.703 1.00 96.06 87 CYS A C 1
ATOM 698 O O . CYS A 1 87 ? -1.337 9.963 6.328 1.00 96.06 87 CYS A O 1
ATOM 700 N N . SER A 1 88 ? -0.153 8.359 5.293 1.00 95.50 88 SER A N 1
ATOM 701 C CA . SER A 1 88 ? 1.154 9.003 5.445 1.00 95.50 88 SER A CA 1
ATOM 702 C C . SER A 1 88 ? 1.189 10.366 4.749 1.00 95.50 88 SER A C 1
ATOM 704 O O . SER A 1 88 ? 1.768 11.322 5.261 1.00 95.50 88 SER A O 1
ATOM 706 N N . HIS A 1 89 ? 0.545 10.446 3.586 1.00 95.81 89 HIS A N 1
ATOM 707 C CA . HIS A 1 89 ? 0.285 11.638 2.790 1.00 95.81 89 HIS A CA 1
ATOM 708 C C . HIS A 1 89 ? -0.788 11.308 1.736 1.00 95.81 89 HIS A C 1
ATOM 710 O O . HIS A 1 89 ? -1.380 10.232 1.763 1.00 95.81 89 HIS A O 1
ATOM 716 N N . LEU A 1 90 ? -1.071 12.238 0.818 1.00 94.06 90 LEU A N 1
ATOM 717 C CA . LEU A 1 90 ? -2.211 12.150 -0.106 1.00 94.06 90 LEU A CA 1
ATOM 718 C C . LEU A 1 90 ? -1.810 11.919 -1.573 1.00 94.06 90 LEU A C 1
ATOM 720 O O . LEU A 1 90 ? -2.482 12.404 -2.482 1.00 94.06 90 LEU A O 1
ATOM 724 N N . HIS A 1 91 ? -0.714 11.200 -1.822 1.00 92.31 91 HIS A N 1
ATOM 725 C CA . HIS A 1 91 ? -0.425 10.703 -3.171 1.00 92.31 91 HIS A CA 1
ATOM 726 C C . HIS A 1 91 ? -1.275 9.471 -3.501 1.00 92.31 91 HIS A C 1
ATOM 728 O O . HIS A 1 91 ? -1.696 8.734 -2.611 1.00 92.31 91 HIS A O 1
ATOM 734 N N . ALA A 1 92 ? -1.538 9.263 -4.795 1.00 90.31 92 ALA A N 1
ATOM 735 C CA . ALA A 1 92 ? -2.491 8.269 -5.295 1.00 90.31 92 ALA A CA 1
ATOM 736 C C . ALA A 1 92 ? -2.162 6.820 -4.893 1.00 90.31 92 ALA A C 1
ATOM 738 O O . ALA A 1 92 ? -3.066 5.999 -4.787 1.00 90.31 92 ALA A O 1
ATOM 739 N N . ASP A 1 93 ? -0.892 6.515 -4.639 1.00 91.19 93 ASP A N 1
ATOM 740 C CA . ASP A 1 93 ? -0.401 5.221 -4.168 1.00 91.19 93 ASP A CA 1
ATOM 741 C C . ASP A 1 93 ? -0.555 4.999 -2.657 1.00 91.19 93 ASP A C 1
ATOM 743 O O . ASP A 1 93 ? -0.147 3.952 -2.161 1.00 91.19 93 ASP A O 1
ATOM 747 N N . HIS A 1 94 ? -1.174 5.937 -1.933 1.00 94.19 94 HIS A N 1
ATOM 748 C CA . HIS A 1 94 ? -1.448 5.833 -0.495 1.00 94.19 94 HIS A CA 1
ATOM 749 C C . HIS A 1 94 ? -2.937 5.939 -0.136 1.00 94.19 94 HIS A C 1
ATOM 751 O O . HIS A 1 94 ? -3.318 5.539 0.965 1.00 94.19 94 HIS A O 1
ATOM 757 N N . ILE A 1 95 ? -3.770 6.459 -1.046 1.00 92.88 95 ILE A N 1
ATOM 758 C CA . ILE A 1 95 ? -5.185 6.805 -0.806 1.00 92.88 95 ILE A CA 1
ATOM 759 C C . ILE A 1 95 ? -6.167 5.975 -1.644 1.00 92.88 95 ILE A C 1
ATOM 761 O O . ILE A 1 95 ? -7.165 6.484 -2.165 1.00 92.88 95 ILE A O 1
ATOM 765 N N . GLY A 1 96 ? -5.853 4.694 -1.798 1.00 91.44 96 GLY A N 1
ATOM 766 C CA . GLY A 1 9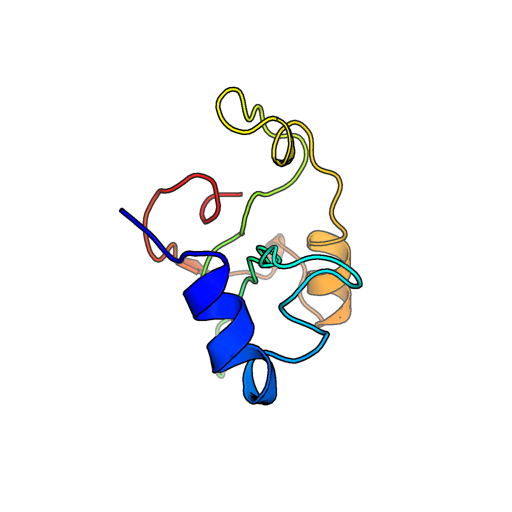6 ? -6.638 3.649 -2.452 1.00 91.44 96 GLY A CA 1
ATOM 767 C C . GLY A 1 96 ? -8.060 3.485 -1.961 1.00 91.44 96 GLY A C 1
ATOM 768 O O . GLY A 1 96 ? -8.330 3.822 -0.791 1.00 91.44 96 GLY A O 1
#

Radius of gyration: 16.19 Å; Cα contacts (8 Å, |Δi|>4): 131; chains: 1; bounding box: 42×26×39 Å

Secondary structure (DSSP, 8-state):
----HHHHHHTHHHHHHHHB-TTS--B------EEEE-SS-EEEE--TT-SS---TT-GGGTT---SHHHHHHHTT--GGG--EEE-SS-STTT--

Foldseek 3Di:
DDQDLVNLVVCVVPCDCVQAPPPGSDGDDDQDWDFDDDPPATEIEFPFLDACDDPPPDPVSHRDDDCSQVVCVVVVDHPVRHPYYHYPDDDNRGHD

Solvent-accessible surface area (backbone atoms only — not comparable to full-atom values): 5886 Å² total; per-residue (Å²): 140,76,91,48,54,67,58,45,62,75,44,39,86,76,56,38,79,86,37,34,43,87,100,59,70,44,74,57,90,74,76,71,57,43,81,46,74,59,99,86,49,34,32,32,41,30,49,15,54,42,57,67,37,90,28,94,89,42,74,91,49,36,54,30,85,67,67,61,68,59,50,38,43,75,73,73,41,53,81,90,63,47,76,45,81,43,57,93,54,88,51,67,58,25,65,56

Mean predicted aligned error: 4.14 Å

Sequence (96 aa):
MGVTKEDIAEHKHWLGHRNVEPGTLNLKGRPHACLIRTGTTRSLFDTCNGNDKEGPYYPEWHHMRTPFIENLARAGVRPEDVDFVMCSHLHADHIG

pLDDT: mean 92.22, std 6.87, range [44.88, 98.19]

Organism: NCBI:txid108015

InterPro domains:
  IPR001279 Metallo-beta-lactamase [PF00753] (33-96)
  IPR036866 Ribonuclease Z/Hydroxyacylglutathione hydrolase-like [G3DSA:3.60.15.10] (2-96)
  IPR036866 Ribonuclease Z/Hydroxyacylglutathione hydrolase-like [SSF56281] (13-96)
  IPR051013 N-acyl homoserine lactonase-like [PTHR42978] (32-96)